Protein AF-A0A920TMP4-F1 (afdb_monomer_lite)

Radius of gyration: 26.08 Å; chains: 1; bounding box: 67×52×65 Å

Foldseek 3Di:
DDPDDPDPVVVVPDDDDDDDDWDKDKDKDKDWDCPDPFKIKIWMWMWMDRPVDIDIKIKIKMWGDPDPVDIDIDIDIDDDDDDDQDPAFDWDWDQPVVPRDTDTDGRDRPPVVVCVVVVVVVVVVVD

Secondary structure (DSSP, 8-state):
-------TTGGG------------EEEEEEEEEEEETTEEEEEEEEEEE-SS-EEEEEEEEEEEEEETTEEEEEEEE----PPP---SPEEEEEEETTTTEEEEEEE----HHHHHHHHHHHTTTT-

Structure (mmCIF, N/CA/C/O backbone):
data_AF-A0A920TMP4-F1
#
_entry.id   AF-A0A920TMP4-F1
#
loop_
_atom_site.group_PDB
_atom_site.id
_atom_site.type_symbol
_atom_site.label_atom_id
_atom_site.label_alt_id
_atom_site.label_comp_id
_atom_site.label_asym_id
_atom_site.label_entity_id
_atom_site.label_seq_id
_atom_site.pdbx_PDB_ins_code
_atom_site.Cartn_x
_atom_site.Cartn_y
_atom_site.Cartn_z
_atom_site.occupancy
_atom_site.B_iso_or_equiv
_atom_site.auth_seq_id
_atom_site.auth_comp_id
_atom_site.auth_asym_id
_atom_site.auth_atom_id
_atom_site.pdbx_PDB_model_num
ATOM 1 N N . MET A 1 1 ? 23.541 3.158 -38.449 1.00 36.66 1 MET A N 1
ATOM 2 C CA . MET A 1 1 ? 24.441 3.184 -37.280 1.00 36.66 1 MET A CA 1
ATOM 3 C C . MET A 1 1 ? 25.282 4.438 -37.436 1.00 36.66 1 MET A C 1
ATOM 5 O O . MET A 1 1 ? 26.377 4.347 -37.970 1.00 36.66 1 MET A O 1
ATOM 9 N N . ASP A 1 2 ? 24.725 5.601 -37.094 1.00 37.84 2 ASP A N 1
ATOM 10 C CA . ASP A 1 2 ? 25.476 6.860 -37.094 1.00 37.84 2 ASP A CA 1
ATOM 11 C C . ASP A 1 2 ? 25.884 7.160 -35.657 1.00 37.84 2 ASP A C 1
ATOM 13 O O . ASP A 1 2 ? 25.043 7.190 -34.758 1.00 37.84 2 ASP A O 1
ATOM 17 N N . GLY A 1 3 ? 27.195 7.282 -35.449 1.00 50.91 3 GLY A N 1
ATOM 18 C CA . GLY A 1 3 ? 27.792 7.642 -34.168 1.00 50.91 3 GLY A CA 1
ATOM 19 C C . GLY A 1 3 ? 27.494 9.092 -33.764 1.00 50.91 3 GLY A C 1
ATOM 20 O O . GLY A 1 3 ? 26.805 9.811 -34.493 1.00 50.91 3 GLY A O 1
ATOM 21 N N . PRO A 1 4 ? 28.013 9.534 -32.603 1.00 50.06 4 PRO A N 1
ATOM 22 C CA . PRO A 1 4 ? 27.744 10.857 -32.049 1.00 50.06 4 PRO A CA 1
ATOM 23 C C . PRO A 1 4 ? 28.011 11.949 -33.091 1.00 50.06 4 PRO A C 1
ATOM 25 O O . PRO A 1 4 ? 29.104 12.022 -33.654 1.00 50.06 4 PRO A O 1
ATOM 28 N N . GLN A 1 5 ? 27.010 12.787 -33.377 1.00 57.97 5 GLN A N 1
ATOM 29 C CA . GLN A 1 5 ? 27.184 13.929 -34.273 1.00 57.97 5 GLN A CA 1
ATOM 30 C C . GLN A 1 5 ? 28.284 14.837 -33.715 1.00 57.97 5 GLN A C 1
ATOM 32 O O . GLN A 1 5 ? 28.223 15.266 -32.563 1.00 57.97 5 GLN A O 1
ATOM 37 N N . ASN A 1 6 ? 29.283 15.123 -34.550 1.00 51.91 6 ASN A N 1
ATOM 38 C CA . ASN A 1 6 ? 30.454 15.928 -34.217 1.00 51.91 6 ASN A CA 1
ATOM 39 C C . ASN A 1 6 ? 30.043 17.411 -34.088 1.00 51.91 6 ASN A C 1
ATOM 41 O O . ASN A 1 6 ? 30.213 18.207 -35.009 1.00 51.91 6 ASN A O 1
ATOM 45 N N . SER A 1 7 ? 29.399 17.759 -32.972 1.00 57.31 7 SER A N 1
ATOM 46 C CA . SER A 1 7 ? 28.944 19.113 -32.657 1.00 57.31 7 SER A CA 1
ATOM 47 C C . SER A 1 7 ? 29.874 19.745 -31.620 1.00 57.31 7 SER A C 1
ATOM 49 O O . SER A 1 7 ? 30.141 19.121 -30.591 1.00 57.31 7 SER A O 1
ATOM 51 N N . PRO A 1 8 ? 30.310 21.006 -31.809 1.00 58.28 8 PRO A N 1
ATOM 52 C CA . PRO A 1 8 ? 31.115 21.725 -30.820 1.00 58.28 8 PRO A CA 1
ATOM 53 C C . PRO A 1 8 ? 30.364 21.961 -29.500 1.00 58.28 8 PRO A C 1
ATOM 55 O O . PRO A 1 8 ? 30.973 22.380 -28.525 1.00 58.28 8 PRO A O 1
ATOM 58 N N . PHE A 1 9 ? 29.058 21.672 -29.457 1.00 57.66 9 PHE A N 1
ATOM 59 C CA . PHE A 1 9 ? 28.206 21.740 -28.273 1.00 57.66 9 PHE A CA 1
ATOM 60 C C . PHE A 1 9 ? 27.815 20.362 -27.723 1.00 57.66 9 PHE A C 1
ATOM 62 O O . PHE A 1 9 ? 26.830 20.258 -26.998 1.00 57.66 9 PHE A O 1
ATOM 69 N N . VAL A 1 10 ? 28.560 19.296 -28.038 1.00 57.12 10 VAL A N 1
ATOM 70 C CA . VAL A 1 10 ? 28.302 17.950 -27.483 1.00 57.12 10 VAL A CA 1
ATOM 71 C C . VAL A 1 10 ? 28.269 17.947 -25.941 1.00 57.12 10 VAL A C 1
ATOM 73 O O . VAL A 1 10 ? 27.512 17.189 -25.344 1.00 57.12 10 VAL A O 1
ATOM 76 N N . PHE A 1 11 ? 28.983 18.887 -25.304 1.00 56.53 11 PHE A N 1
ATOM 77 C CA . PHE A 1 11 ? 28.987 19.118 -23.854 1.00 56.53 11 PHE A CA 1
ATOM 78 C C . PHE A 1 11 ? 27.683 19.710 -23.287 1.00 56.53 11 PHE A C 1
ATOM 80 O O . PHE A 1 11 ? 27.475 19.662 -22.077 1.00 56.53 11 PHE A O 1
ATOM 87 N N . LEU A 1 12 ? 26.805 20.285 -24.121 1.00 61.62 12 LEU A N 1
ATOM 88 C CA . LEU A 1 12 ? 25.519 20.840 -23.679 1.00 61.62 12 LEU A CA 1
ATOM 89 C C . LEU A 1 12 ? 24.454 19.760 -23.437 1.00 61.62 12 LEU A C 1
ATOM 91 O O . LEU A 1 12 ? 23.333 20.109 -23.082 1.00 61.62 12 LEU A O 1
ATOM 95 N N . GLY A 1 13 ? 24.787 18.475 -23.611 1.00 54.62 13 GLY A N 1
ATOM 96 C CA . GLY A 1 13 ? 23.837 17.378 -23.462 1.00 54.62 13 GLY A CA 1
ATOM 97 C C . GLY A 1 13 ? 22.715 17.513 -24.486 1.00 54.62 13 GLY A C 1
ATOM 98 O O . GLY A 1 13 ? 21.634 18.010 -24.182 1.00 54.62 13 GLY A O 1
ATOM 99 N N . VAL A 1 14 ? 22.966 17.096 -25.728 1.00 57.00 14 VAL A N 1
ATOM 100 C CA . VAL A 1 14 ? 21.898 17.040 -26.734 1.00 57.00 14 VAL A CA 1
ATOM 101 C C . VAL A 1 14 ? 20.772 16.142 -26.214 1.00 57.00 14 VAL A C 1
ATOM 103 O O . VAL A 1 14 ? 20.989 14.978 -25.876 1.00 57.00 14 VAL A O 1
ATOM 106 N N . SER A 1 15 ? 19.568 16.705 -26.089 1.00 54.09 15 SER A N 1
ATOM 107 C CA . SER A 1 15 ? 18.395 15.976 -25.615 1.00 54.09 15 SER A CA 1
ATOM 108 C C . SER A 1 15 ? 18.069 14.861 -26.605 1.00 54.09 15 SER A C 1
ATOM 110 O O . SER A 1 15 ? 17.627 15.136 -27.720 1.00 54.09 15 SER A O 1
ATOM 112 N N . GLN A 1 16 ? 18.295 13.607 -26.222 1.00 59.44 16 GLN A N 1
ATOM 113 C CA . GLN A 1 16 ? 17.815 12.471 -27.002 1.00 59.44 16 GLN A CA 1
ATOM 114 C C . GLN A 1 16 ? 16.319 12.298 -26.734 1.00 59.44 16 GLN A C 1
ATOM 116 O O . GLN A 1 16 ? 15.909 12.248 -25.571 1.00 59.44 16 GLN A O 1
ATOM 121 N N . GLU A 1 17 ? 15.503 12.221 -27.787 1.00 55.25 17 GLU A N 1
ATOM 122 C CA . GLU A 1 17 ? 14.079 11.919 -27.641 1.00 55.25 17 GLU A CA 1
ATOM 123 C C . GLU A 1 17 ? 13.931 10.534 -27.003 1.00 55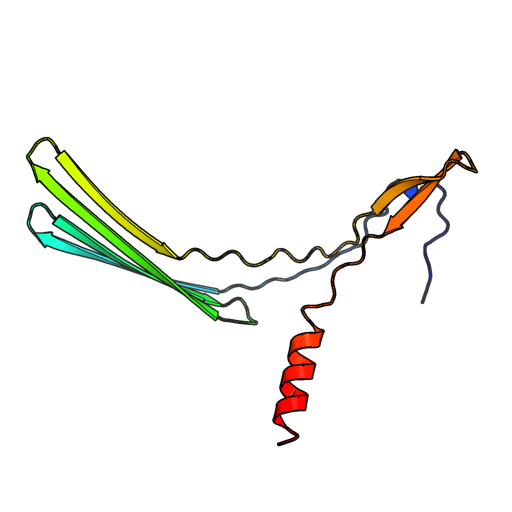.25 17 GLU A C 1
ATOM 125 O O . GLU A 1 17 ? 14.289 9.514 -27.588 1.00 55.25 17 GLU A O 1
ATOM 130 N N . SER A 1 18 ? 13.442 10.510 -25.766 1.00 54.12 18 SER A N 1
ATOM 131 C CA . SER A 1 18 ? 13.107 9.286 -25.052 1.00 54.12 18 SER A CA 1
ATOM 132 C C . SER A 1 18 ? 11.596 9.200 -24.916 1.00 54.12 18 SER A C 1
ATOM 134 O O . SER A 1 18 ? 10.959 10.125 -24.407 1.00 54.12 18 SER A O 1
ATOM 136 N N . TYR A 1 19 ? 11.034 8.077 -25.354 1.00 58.88 19 TYR A N 1
ATOM 137 C CA . TYR A 1 19 ? 9.618 7.775 -25.233 1.00 58.88 19 TYR A CA 1
ATOM 138 C C . TYR A 1 19 ? 9.435 6.531 -24.363 1.00 58.88 19 TYR A C 1
ATOM 140 O O . TYR A 1 19 ? 9.802 5.426 -24.762 1.00 58.88 19 TYR A O 1
ATOM 148 N N . ILE A 1 20 ? 8.860 6.716 -23.172 1.00 62.22 20 ILE A N 1
ATOM 149 C CA . ILE A 1 20 ? 8.350 5.627 -22.334 1.00 62.22 20 ILE A CA 1
ATOM 150 C C . ILE A 1 20 ? 6.846 5.799 -22.224 1.00 62.22 20 ILE A C 1
ATOM 152 O O . ILE A 1 20 ? 6.374 6.815 -21.714 1.00 62.22 20 ILE A O 1
ATOM 156 N N . GLU A 1 21 ? 6.100 4.781 -22.635 1.00 67.19 21 GLU A N 1
ATOM 157 C CA . GLU A 1 21 ? 4.688 4.662 -22.298 1.00 67.19 21 GLU A CA 1
ATOM 158 C C . GLU A 1 21 ? 4.530 3.598 -21.209 1.00 67.19 21 GLU A C 1
ATOM 160 O O . GLU A 1 21 ? 4.794 2.418 -21.436 1.00 67.19 21 GLU A O 1
ATOM 165 N N . THR A 1 22 ? 4.087 4.015 -20.022 1.00 67.38 22 THR A N 1
ATOM 166 C CA . THR A 1 22 ? 3.744 3.102 -18.925 1.00 67.38 22 THR A CA 1
ATOM 167 C C . THR A 1 22 ? 2.243 3.162 -18.689 1.00 67.38 22 THR A C 1
ATOM 169 O O . THR A 1 22 ? 1.704 4.213 -18.340 1.00 67.38 22 THR A O 1
ATOM 172 N N . ARG A 1 23 ? 1.560 2.027 -18.850 1.00 77.69 23 ARG A N 1
ATOM 173 C CA . ARG A 1 23 ? 0.123 1.887 -18.594 1.00 77.69 23 ARG A CA 1
ATOM 174 C C . ARG A 1 23 ? -0.088 1.074 -17.327 1.00 77.69 23 ARG A C 1
ATOM 176 O O . ARG A 1 23 ? 0.391 -0.048 -17.232 1.00 77.69 23 ARG A O 1
ATOM 183 N N . VAL A 1 24 ? -0.814 1.647 -16.372 1.00 81.56 24 VAL A N 1
ATOM 184 C CA . VAL A 1 24 ? -1.111 1.012 -15.084 1.00 81.56 24 VAL A CA 1
ATOM 185 C C . VAL A 1 24 ? -2.609 1.071 -14.855 1.00 81.56 24 VAL A C 1
ATOM 187 O O . VAL A 1 24 ? -3.207 2.140 -14.998 1.00 81.56 24 VAL A O 1
ATOM 190 N N . TRP A 1 25 ? -3.212 -0.055 -14.485 1.00 87.31 25 TRP A N 1
ATOM 191 C CA . TRP A 1 25 ? -4.585 -0.076 -13.995 1.00 87.31 25 TRP A CA 1
ATOM 192 C C . TRP A 1 25 ? -4.605 -0.408 -12.507 1.00 87.31 25 TRP A C 1
ATOM 194 O O . TRP A 1 25 ? -3.759 -1.138 -11.996 1.00 87.31 25 TRP A O 1
ATOM 204 N N . SER A 1 26 ? -5.566 0.172 -11.789 1.00 88.69 26 SER A N 1
ATOM 205 C CA . SER A 1 26 ? -5.742 -0.093 -10.366 1.00 88.69 26 SER A CA 1
ATOM 206 C C . SER A 1 26 ? -7.211 -0.221 -10.011 1.00 88.69 26 SER A C 1
ATOM 208 O O . SER A 1 26 ? -8.046 0.551 -10.480 1.00 88.69 26 SER A O 1
ATOM 210 N N . LEU A 1 27 ? -7.502 -1.182 -9.141 1.00 91.94 27 LEU A N 1
ATOM 211 C CA . LEU A 1 27 ? -8.793 -1.372 -8.505 1.00 91.94 27 LEU A CA 1
ATOM 212 C C . LEU A 1 27 ? -8.594 -1.389 -6.991 1.00 91.94 27 LEU A C 1
ATOM 214 O O . LEU A 1 27 ? -7.669 -2.023 -6.489 1.00 91.94 27 LEU A O 1
ATOM 218 N N . PHE A 1 28 ? -9.468 -0.721 -6.245 1.00 94.00 28 PHE A N 1
ATOM 219 C CA . PHE A 1 28 ? -9.416 -0.740 -4.787 1.00 94.00 28 PHE A CA 1
ATOM 220 C C . PHE A 1 28 ? -10.798 -0.952 -4.183 1.00 94.00 28 PHE A C 1
ATOM 222 O O . PHE A 1 28 ? -11.807 -0.509 -4.728 1.00 94.00 28 PHE A O 1
ATOM 229 N N . GLY A 1 29 ? -10.813 -1.619 -3.035 1.00 94.94 29 GLY A N 1
ATOM 230 C CA . GLY A 1 29 ? -11.981 -1.758 -2.180 1.00 94.94 29 GLY A CA 1
ATOM 231 C C . GLY A 1 29 ? -11.587 -1.483 -0.738 1.00 94.94 29 GLY A C 1
ATOM 232 O O . GLY A 1 29 ? -10.554 -1.965 -0.276 1.00 94.94 29 GLY A O 1
ATOM 233 N N . GLU A 1 30 ? -12.401 -0.702 -0.036 1.00 94.69 30 GLU A N 1
ATOM 234 C CA . GLU A 1 30 ? -12.238 -0.420 1.388 1.00 94.69 30 GLU A CA 1
ATOM 235 C C . GLU A 1 30 ? -13.597 -0.548 2.078 1.00 94.69 30 GLU A C 1
ATOM 237 O O . GLU A 1 30 ? -14.621 -0.122 1.545 1.00 94.69 30 GLU A O 1
ATOM 242 N N . ALA A 1 31 ? -13.600 -1.160 3.255 1.00 94.88 31 ALA A N 1
ATOM 243 C CA . ALA A 1 31 ? -14.764 -1.332 4.101 1.00 94.88 31 ALA A CA 1
ATOM 244 C C . ALA A 1 31 ? -14.423 -0.863 5.516 1.00 94.88 31 ALA A C 1
ATOM 246 O O . ALA A 1 31 ? -13.437 -1.302 6.111 1.00 94.88 31 ALA A O 1
ATOM 247 N N . ALA A 1 32 ? -15.255 0.025 6.055 1.00 94.19 32 ALA A N 1
ATOM 248 C CA . ALA A 1 32 ? -15.199 0.446 7.446 1.00 94.19 32 ALA A CA 1
ATOM 249 C C . ALA A 1 32 ? -16.313 -0.261 8.218 1.00 94.19 32 ALA A C 1
ATOM 251 O O . ALA A 1 32 ? -17.495 -0.096 7.921 1.00 94.19 32 ALA A O 1
ATOM 252 N N . LEU A 1 33 ? -15.917 -1.073 9.189 1.00 93.88 33 LEU A N 1
ATOM 253 C CA . LEU A 1 33 ? -16.792 -1.886 10.012 1.00 93.88 33 LEU A CA 1
ATOM 254 C C . LEU A 1 33 ? -16.759 -1.334 11.446 1.00 93.88 33 LEU A C 1
ATOM 256 O O . LEU A 1 33 ? -15.720 -1.429 12.111 1.00 93.88 33 LEU A O 1
ATOM 260 N N . PRO A 1 34 ? -17.864 -0.746 11.938 1.00 93.56 34 PRO A N 1
ATOM 261 C CA . PRO A 1 34 ? -17.995 -0.419 13.350 1.00 93.56 34 PRO A CA 1
ATOM 262 C C . PRO A 1 34 ? -18.202 -1.727 14.118 1.00 93.56 34 PRO A C 1
ATOM 264 O O . PRO A 1 34 ? -19.258 -2.349 14.030 1.00 93.56 34 PRO A O 1
ATOM 267 N N . ILE A 1 35 ? -17.164 -2.183 14.820 1.00 92.25 35 ILE A N 1
ATOM 268 C CA . ILE A 1 35 ? -17.215 -3.441 15.580 1.00 92.25 35 ILE A CA 1
ATOM 269 C C . ILE A 1 35 ? -17.908 -3.216 16.930 1.00 92.25 35 ILE A C 1
ATOM 271 O O . ILE A 1 35 ? -18.643 -4.084 17.395 1.00 92.25 35 ILE A O 1
ATOM 275 N N . SER A 1 36 ? -17.709 -2.030 17.514 1.00 90.88 36 SER A N 1
ATOM 276 C CA . SER A 1 36 ? -18.310 -1.574 18.773 1.00 90.88 36 SER A CA 1
ATOM 277 C C . SER A 1 36 ? -18.583 -0.066 18.708 1.00 90.88 36 SER A C 1
ATOM 279 O O . SER A 1 36 ? -18.075 0.615 17.818 1.00 90.88 36 SER A O 1
ATOM 281 N N . GLU A 1 37 ? -19.310 0.488 19.684 1.00 89.69 37 GLU A N 1
ATOM 282 C CA . GLU A 1 37 ? -19.595 1.939 19.772 1.00 89.69 37 GLU A CA 1
ATOM 283 C C . GLU A 1 37 ? -18.332 2.815 19.838 1.00 89.69 37 GLU A C 1
ATOM 285 O O . GLU A 1 37 ? -18.343 3.979 19.455 1.00 89.69 37 GLU A O 1
ATOM 290 N N . ASN A 1 38 ? -17.231 2.230 20.294 1.00 92.06 38 ASN A N 1
ATOM 291 C CA . ASN A 1 38 ? -15.945 2.863 20.554 1.00 92.06 38 ASN A CA 1
ATOM 292 C C . ASN A 1 38 ? -14.801 2.225 19.753 1.00 92.06 38 ASN A C 1
ATOM 294 O O . ASN A 1 38 ? -13.636 2.492 20.030 1.00 92.06 38 ASN A O 1
ATOM 298 N N . THR A 1 39 ? -15.084 1.338 18.790 1.00 92.12 39 THR A N 1
ATOM 299 C CA . THR A 1 39 ? -14.046 0.706 17.961 1.00 92.12 39 THR A CA 1
ATOM 300 C C . THR A 1 39 ? -14.493 0.545 16.519 1.00 92.12 39 THR A C 1
ATOM 302 O O . THR A 1 39 ? -15.483 -0.124 16.222 1.00 92.12 39 THR A O 1
ATOM 305 N N . THR A 1 40 ? -13.698 1.101 15.609 1.00 94.88 40 THR A N 1
ATOM 306 C CA . THR A 1 40 ? -13.879 0.963 14.164 1.00 94.88 40 THR A CA 1
ATOM 307 C C . THR A 1 40 ? -12.675 0.265 13.556 1.00 94.88 40 THR A C 1
ATOM 309 O O . THR A 1 40 ? -11.526 0.643 13.792 1.00 94.88 40 THR A O 1
ATOM 312 N N . VAL A 1 41 ? -12.951 -0.746 12.740 1.00 95.38 41 VAL A N 1
ATOM 313 C CA . VAL A 1 41 ? -11.946 -1.452 11.953 1.00 95.38 41 VAL A CA 1
ATOM 314 C C . VAL A 1 41 ? -12.171 -1.125 10.489 1.00 95.38 41 VAL A C 1
ATOM 316 O O . VAL A 1 41 ? -13.274 -1.243 9.968 1.00 95.38 41 VAL A O 1
ATOM 319 N N . THR A 1 42 ? -11.113 -0.731 9.806 1.00 95.75 42 THR A N 1
ATOM 320 C CA . THR A 1 42 ? -11.104 -0.456 8.379 1.00 95.75 42 THR A CA 1
ATOM 321 C C . THR A 1 42 ? -10.207 -1.472 7.699 1.00 95.75 42 THR A C 1
ATOM 323 O O . THR A 1 42 ? -9.019 -1.567 8.003 1.00 95.75 42 THR A O 1
ATOM 326 N N . VAL A 1 43 ? -10.773 -2.229 6.770 1.00 94.62 43 VAL A N 1
ATOM 327 C CA . VAL A 1 43 ? -10.043 -3.186 5.938 1.00 94.62 43 VAL A CA 1
ATOM 328 C C . VAL A 1 43 ? -10.119 -2.738 4.495 1.00 94.62 43 VAL A C 1
ATOM 330 O O . VAL A 1 43 ? -11.157 -2.274 4.031 1.00 94.62 43 VAL A O 1
ATOM 333 N N . GLY A 1 44 ? -9.026 -2.873 3.767 1.00 94.31 44 GLY A N 1
ATOM 334 C CA . GLY A 1 44 ? -8.987 -2.542 2.359 1.00 94.31 44 GLY A CA 1
ATOM 335 C C . GLY A 1 44 ? -7.940 -3.347 1.621 1.00 94.31 44 GLY A C 1
ATOM 336 O O . GLY A 1 44 ? -6.978 -3.850 2.199 1.00 94.31 44 GLY A O 1
ATOM 337 N N . ALA A 1 45 ? -8.137 -3.465 0.320 1.00 94.12 45 ALA A N 1
ATOM 338 C CA . ALA A 1 45 ? -7.156 -4.028 -0.582 1.00 94.12 45 ALA A CA 1
ATOM 339 C C . ALA A 1 45 ? -7.132 -3.197 -1.859 1.00 94.12 45 ALA A C 1
ATOM 341 O O . ALA A 1 45 ? -8.174 -2.787 -2.377 1.00 94.12 45 ALA A O 1
ATOM 342 N N . ARG A 1 46 ? -5.929 -2.950 -2.369 1.00 92.56 46 ARG A N 1
ATOM 343 C CA . ARG A 1 46 ? -5.718 -2.329 -3.673 1.00 92.56 46 ARG A CA 1
ATOM 344 C C . ARG A 1 46 ? -4.970 -3.300 -4.566 1.00 92.56 46 ARG A C 1
ATOM 346 O O . ARG A 1 46 ? -3.863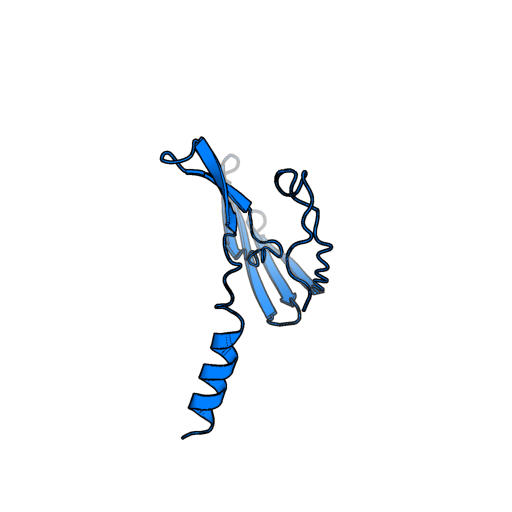 -3.703 -4.231 1.00 92.56 46 ARG A O 1
ATOM 353 N N . HIS A 1 47 ? -5.566 -3.643 -5.694 1.00 90.31 47 HIS A N 1
ATOM 354 C CA . HIS A 1 47 ? -4.915 -4.374 -6.762 1.00 90.31 47 HIS A CA 1
ATOM 355 C C . HIS A 1 47 ? -4.403 -3.380 -7.805 1.00 90.31 47 HIS A C 1
ATOM 357 O O . HIS A 1 47 ? -5.114 -2.454 -8.202 1.00 90.31 47 HIS A O 1
ATOM 363 N N . GLU A 1 48 ? -3.155 -3.539 -8.209 1.00 87.38 48 GLU A N 1
ATOM 364 C CA . GLU A 1 48 ? -2.502 -2.737 -9.237 1.00 87.38 48 GLU A CA 1
ATOM 365 C C . GLU A 1 48 ? -1.823 -3.673 -10.218 1.00 87.38 48 GLU A C 1
ATOM 367 O O . GLU A 1 48 ? -1.117 -4.593 -9.815 1.00 87.38 48 GLU A O 1
ATOM 372 N N . ASP A 1 49 ? -2.014 -3.408 -11.498 1.00 86.19 49 ASP A N 1
ATOM 373 C CA . ASP A 1 49 ? -1.393 -4.154 -12.579 1.00 86.19 49 ASP A CA 1
ATOM 374 C C . ASP A 1 49 ? -0.665 -3.160 -13.475 1.00 86.19 49 ASP A C 1
ATOM 376 O O . ASP A 1 49 ? -1.220 -2.165 -13.962 1.00 86.19 49 ASP A O 1
ATOM 380 N N . TYR A 1 50 ? 0.622 -3.434 -13.629 1.00 78.94 50 TYR A N 1
ATOM 381 C CA . TYR A 1 50 ? 1.581 -2.607 -14.340 1.00 78.94 50 TYR A CA 1
ATOM 382 C C . TYR A 1 50 ? 1.832 -3.115 -15.769 1.00 78.94 50 TYR A C 1
ATOM 384 O O . TYR A 1 50 ? 2.837 -2.770 -16.388 1.00 78.94 50 TYR A O 1
ATOM 392 N N . GLY A 1 51 ? 0.960 -3.984 -16.283 1.00 75.25 51 GLY A N 1
ATOM 393 C CA . GLY A 1 51 ? 1.049 -4.651 -17.579 1.00 75.25 51 GLY A CA 1
ATOM 394 C C . GLY A 1 51 ? 1.992 -5.858 -17.591 1.00 75.25 51 GLY A C 1
ATOM 395 O O . GLY A 1 51 ? 1.710 -6.842 -18.269 1.00 75.25 51 GLY A O 1
ATOM 396 N N . LEU A 1 52 ? 3.110 -5.797 -16.856 1.00 69.75 52 LEU A N 1
ATOM 397 C CA . LEU A 1 52 ? 4.111 -6.875 -16.781 1.00 69.75 52 LEU A CA 1
ATOM 398 C C . LEU A 1 52 ? 3.949 -7.789 -15.561 1.00 69.75 52 LEU A C 1
ATOM 400 O O . LEU A 1 52 ? 4.361 -8.947 -15.622 1.00 69.75 52 LEU A O 1
ATOM 404 N N . ASP A 1 53 ? 3.407 -7.254 -14.470 1.00 74.06 53 ASP A N 1
ATOM 405 C CA . ASP A 1 53 ? 3.162 -7.959 -13.215 1.00 74.06 53 ASP A CA 1
ATOM 406 C C . ASP A 1 53 ? 2.057 -7.241 -12.427 1.00 74.06 53 ASP A C 1
ATOM 408 O O . ASP A 1 53 ? 1.826 -6.036 -12.608 1.00 74.06 53 ASP A O 1
ATOM 412 N N . ALA A 1 54 ? 1.390 -7.983 -11.548 1.00 82.88 54 ALA A N 1
ATOM 413 C CA . ALA A 1 54 ? 0.272 -7.500 -10.756 1.00 82.88 54 ALA A CA 1
ATOM 414 C C . ALA A 1 54 ? 0.527 -7.699 -9.260 1.00 82.88 54 ALA A C 1
ATOM 416 O O . ALA A 1 54 ? 0.945 -8.763 -8.807 1.00 82.88 54 ALA A O 1
ATOM 417 N N . ILE A 1 55 ? 0.233 -6.670 -8.468 1.00 87.44 55 ILE A N 1
ATOM 418 C CA . ILE A 1 55 ? 0.450 -6.662 -7.024 1.00 87.44 55 ILE A CA 1
ATOM 419 C C . ILE A 1 55 ? -0.834 -6.311 -6.282 1.00 87.44 55 ILE A C 1
ATOM 421 O O . ILE A 1 55 ? -1.565 -5.387 -6.636 1.00 87.44 55 ILE A O 1
ATOM 425 N N . THR A 1 56 ? -1.096 -7.041 -5.198 1.00 90.56 56 THR A N 1
ATOM 426 C CA . THR A 1 56 ? -2.198 -6.738 -4.281 1.00 90.56 56 THR A CA 1
ATOM 427 C C . THR A 1 56 ? -1.642 -6.211 -2.969 1.00 90.56 56 THR A C 1
ATOM 429 O O . THR A 1 56 ? -0.833 -6.863 -2.315 1.00 90.56 56 THR A O 1
ATOM 432 N N . LYS A 1 57 ? -2.092 -5.021 -2.582 1.00 91.25 57 LYS A N 1
ATOM 433 C CA . LYS A 1 57 ? -1.658 -4.292 -1.395 1.00 91.25 57 LYS A CA 1
ATOM 434 C C . LYS A 1 57 ? -2.764 -4.308 -0.343 1.00 91.25 57 LYS A C 1
ATOM 436 O O . LYS A 1 57 ? -3.788 -3.647 -0.550 1.00 91.25 57 LYS A O 1
ATOM 441 N N . PRO A 1 58 ? -2.598 -5.055 0.759 1.00 93.12 58 PRO A N 1
ATOM 442 C CA . PRO A 1 58 ? -3.546 -5.027 1.860 1.00 93.12 58 PRO A CA 1
ATOM 443 C C . PRO A 1 58 ? -3.373 -3.770 2.720 1.00 93.12 58 PRO A C 1
ATOM 445 O O . PRO A 1 58 ? -2.271 -3.240 2.887 1.00 93.12 58 PRO A O 1
ATOM 448 N N . LYS A 1 59 ? -4.486 -3.337 3.307 1.00 94.38 59 LYS A N 1
ATOM 449 C CA . LYS A 1 59 ? -4.585 -2.261 4.287 1.00 94.38 59 LYS A CA 1
ATOM 450 C C . LYS A 1 59 ? -5.507 -2.707 5.417 1.00 94.38 59 LYS A C 1
ATOM 452 O O . LYS A 1 59 ? -6.633 -3.140 5.188 1.00 94.38 59 LYS A O 1
ATOM 457 N N . LEU A 1 60 ? -5.034 -2.569 6.642 1.00 94.31 60 LEU A N 1
ATOM 458 C CA . LEU A 1 60 ? -5.785 -2.824 7.860 1.00 94.31 60 LEU A CA 1
ATOM 459 C C . LEU A 1 60 ? -5.554 -1.653 8.806 1.00 94.31 60 LEU A C 1
ATOM 461 O O . LEU A 1 60 ? -4.419 -1.276 9.077 1.00 94.31 60 LEU A O 1
ATOM 465 N N . SER A 1 61 ? -6.623 -1.073 9.322 1.00 94.88 61 SER A N 1
ATOM 466 C CA . SER A 1 61 ? -6.567 0.010 10.292 1.00 94.88 61 SER A CA 1
ATOM 467 C C . SER A 1 61 ? -7.599 -0.231 11.375 1.00 94.88 61 SER A C 1
ATOM 469 O O . SER A 1 61 ? -8.706 -0.677 11.106 1.00 94.88 61 SER A O 1
ATOM 471 N N . ILE A 1 62 ? -7.237 0.071 12.609 1.00 95.25 62 ILE A N 1
ATOM 472 C CA . ILE A 1 62 ? -8.083 -0.065 13.784 1.00 95.25 62 ILE A CA 1
ATOM 473 C C . ILE A 1 62 ? -7.972 1.235 14.558 1.00 95.25 62 ILE A C 1
ATOM 475 O O . ILE A 1 62 ? -6.872 1.741 14.792 1.00 95.25 62 ILE A O 1
ATOM 479 N N . ILE A 1 63 ? -9.115 1.778 14.945 1.00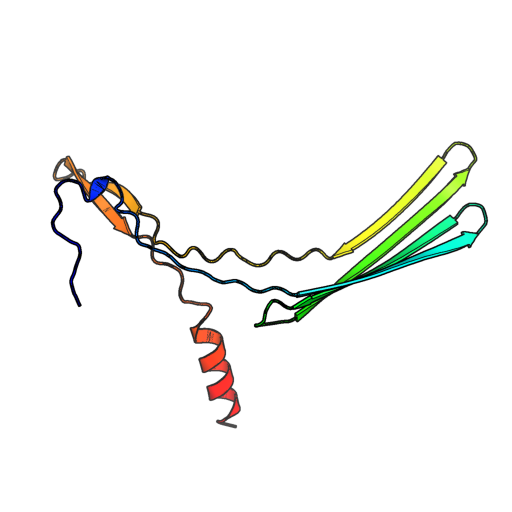 95.38 63 ILE A N 1
ATOM 480 C CA . ILE A 1 63 ? -9.205 2.905 15.859 1.00 95.38 63 ILE A CA 1
ATOM 481 C C . ILE A 1 63 ? -10.143 2.527 16.997 1.00 95.38 63 ILE A C 1
ATOM 483 O O . ILE A 1 63 ? -11.256 2.063 16.752 1.00 95.38 63 ILE A O 1
ATOM 487 N N . SER A 1 64 ? -9.671 2.706 18.226 1.00 94.19 64 SER A N 1
ATOM 488 C CA . SER A 1 64 ? -10.399 2.354 19.438 1.00 94.19 64 SER A CA 1
ATOM 489 C C . SER A 1 64 ? -10.245 3.439 20.490 1.00 94.19 64 SER A C 1
ATOM 491 O O . SER A 1 64 ? -9.126 3.818 20.840 1.00 94.19 64 SER A O 1
ATOM 493 N N . ASP A 1 65 ? -11.361 3.892 21.042 1.00 94.31 65 ASP A N 1
ATOM 494 C CA . ASP A 1 65 ? -11.386 4.768 22.206 1.00 94.31 65 ASP A CA 1
ATOM 495 C C . ASP A 1 65 ? -11.306 3.904 23.467 1.00 94.31 65 ASP A C 1
ATOM 497 O O . ASP A 1 65 ? -12.241 3.185 23.819 1.00 94.31 65 ASP A O 1
ATOM 501 N N . VAL A 1 66 ? -10.147 3.927 24.130 1.00 88.94 66 VAL A N 1
ATOM 502 C CA . VAL A 1 66 ? -9.887 3.130 25.343 1.00 88.94 66 VAL A CA 1
ATOM 503 C C . VAL A 1 66 ? -10.474 3.822 26.581 1.00 88.94 66 VAL A C 1
ATOM 505 O O . VAL A 1 66 ? -10.812 3.179 27.572 1.00 88.94 66 VAL A O 1
ATOM 508 N N . SER A 1 67 ? -10.598 5.148 26.547 1.00 90.56 67 SER A N 1
ATOM 509 C CA . SER A 1 67 ? -11.275 5.973 27.555 1.00 90.56 67 SER A CA 1
ATOM 510 C C . SER A 1 67 ? -11.680 7.307 26.934 1.00 90.56 67 SER A C 1
ATOM 512 O O . SER A 1 67 ? -11.141 7.682 25.898 1.00 90.56 67 SER A O 1
ATOM 514 N N . ASP A 1 68 ? -12.507 8.091 27.628 1.00 86.50 68 ASP A N 1
ATOM 515 C CA . ASP A 1 68 ? -13.014 9.408 27.186 1.00 86.50 68 ASP A CA 1
ATOM 516 C C . ASP A 1 68 ? -11.930 10.450 26.838 1.00 86.50 68 ASP A C 1
ATOM 518 O O . ASP A 1 68 ? -12.225 11.545 26.361 1.00 86.50 68 ASP A O 1
ATOM 522 N N . LYS A 1 69 ? -10.662 10.145 27.125 1.00 93.00 69 LYS A N 1
ATOM 523 C CA . LYS A 1 69 ? -9.508 11.021 26.890 1.00 93.00 69 LYS A CA 1
ATOM 524 C C . LYS A 1 69 ? -8.414 10.377 26.042 1.00 93.00 69 LYS A C 1
ATOM 526 O O . LYS A 1 69 ? -7.425 11.042 25.747 1.00 93.00 69 LYS A O 1
ATOM 531 N N . VAL A 1 70 ? -8.536 9.088 25.718 1.00 94.19 70 VAL A N 1
ATOM 532 C CA . VAL A 1 70 ? -7.460 8.314 25.091 1.00 94.19 70 VAL A CA 1
ATOM 533 C C . VAL A 1 70 ? -8.016 7.471 23.955 1.00 94.19 70 VAL A C 1
ATOM 535 O O . VAL A 1 70 ? -8.732 6.494 24.175 1.00 94.19 70 VAL A O 1
ATOM 538 N N . THR A 1 71 ? -7.578 7.810 22.749 1.00 94.88 71 THR A N 1
ATOM 539 C CA . THR A 1 71 ? -7.832 7.049 21.528 1.00 94.88 71 THR A CA 1
ATOM 540 C C . THR A 1 71 ? -6.546 6.369 21.086 1.00 94.88 71 THR A C 1
ATOM 542 O O . THR A 1 71 ? -5.491 6.999 20.997 1.00 94.88 71 THR A O 1
ATOM 545 N N . VAL A 1 72 ? -6.635 5.082 20.771 1.00 95.31 72 VAL A N 1
ATOM 546 C CA . VAL A 1 72 ? -5.543 4.293 20.207 1.00 95.31 72 VAL A CA 1
ATOM 547 C C . VAL A 1 72 ? -5.849 4.014 18.744 1.00 95.31 72 VAL A C 1
ATOM 549 O O . VAL A 1 72 ? -6.960 3.630 18.384 1.00 95.31 72 VAL A O 1
ATOM 552 N N . ARG A 1 73 ? -4.844 4.197 17.887 1.00 94.81 73 ARG A N 1
ATOM 553 C CA . ARG A 1 73 ? -4.923 3.852 16.470 1.00 94.81 73 ARG A CA 1
ATOM 554 C C . ARG A 1 73 ? -3.753 2.962 16.091 1.00 94.81 73 ARG A C 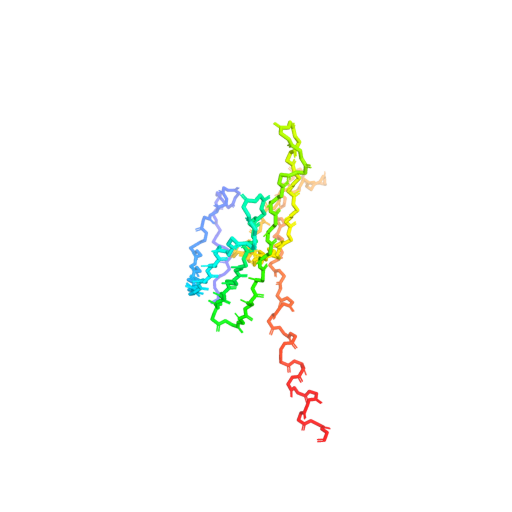1
ATOM 556 O O . ARG A 1 73 ? -2.605 3.303 16.363 1.00 94.81 73 ARG A O 1
ATOM 563 N N . ALA A 1 74 ? -4.056 1.861 15.421 1.00 94.44 74 ALA A N 1
ATOM 564 C CA . ALA A 1 74 ? -3.077 0.965 14.830 1.00 94.44 74 ALA A CA 1
ATOM 565 C C . ALA A 1 74 ? -3.393 0.795 13.345 1.00 94.44 74 ALA A C 1
ATOM 567 O O . ALA A 1 74 ? -4.545 0.591 12.976 1.00 94.44 74 ALA A O 1
ATOM 568 N N . SER A 1 75 ? -2.383 0.874 12.487 1.00 93.62 75 SER A N 1
ATOM 569 C CA . SER A 1 75 ? -2.554 0.686 11.047 1.00 93.62 75 SER A CA 1
ATOM 570 C C . SER A 1 75 ? -1.390 -0.094 10.463 1.00 93.62 75 SER A C 1
ATOM 572 O O . SER A 1 75 ? -0.235 0.178 10.783 1.00 93.62 75 SER A O 1
ATOM 574 N N . TYR A 1 76 ? -1.712 -1.028 9.581 1.00 93.88 76 TYR A N 1
ATOM 575 C CA . TYR A 1 76 ? -0.787 -1.824 8.802 1.00 93.88 76 TYR A CA 1
ATOM 576 C C . TYR A 1 76 ? -1.176 -1.712 7.328 1.00 93.88 76 TYR A C 1
ATOM 578 O O . TYR A 1 76 ? -2.288 -2.065 6.939 1.00 93.88 76 TYR A O 1
ATOM 586 N N . GLU A 1 77 ? -0.270 -1.199 6.507 1.00 91.38 77 GLU A N 1
ATOM 587 C CA . GLU A 1 77 ? -0.473 -1.054 5.068 1.00 91.38 77 GLU A CA 1
ATOM 588 C C . GLU A 1 77 ? 0.811 -1.432 4.341 1.00 91.38 77 GLU A C 1
ATOM 590 O O . GLU A 1 77 ? 1.910 -1.062 4.762 1.00 91.38 77 GLU A O 1
ATOM 595 N N . GLN A 1 78 ? 0.667 -2.158 3.236 1.00 89.12 78 GLN A N 1
ATOM 596 C CA . GLN A 1 78 ? 1.782 -2.456 2.352 1.00 89.12 78 GLN A CA 1
ATOM 597 C C . GLN A 1 78 ? 1.806 -1.462 1.195 1.00 89.12 78 GLN A C 1
ATOM 599 O O . GLN A 1 78 ? 0.838 -1.323 0.448 1.00 89.12 78 GLN A O 1
ATOM 604 N N . VAL A 1 79 ? 2.946 -0.800 1.012 1.00 84.19 79 VAL A N 1
ATOM 605 C CA . VAL A 1 79 ? 3.176 0.118 -0.105 1.00 84.19 79 VAL A CA 1
ATOM 606 C C . VAL A 1 79 ? 4.238 -0.449 -1.033 1.00 84.19 79 VAL A C 1
ATOM 608 O O . VAL A 1 79 ? 5.241 -1.002 -0.590 1.00 84.19 79 VAL A O 1
ATOM 611 N N . PHE A 1 80 ? 4.015 -0.296 -2.334 1.00 79.50 80 PHE A N 1
ATOM 612 C CA . PHE A 1 80 ? 4.966 -0.688 -3.364 1.00 79.50 80 PHE A CA 1
ATOM 613 C C . PHE A 1 80 ? 5.222 0.492 -4.291 1.00 79.50 80 PHE A C 1
ATOM 615 O O . PHE A 1 80 ? 4.299 1.238 -4.629 1.00 79.50 80 PHE A O 1
ATOM 622 N N . ARG A 1 81 ? 6.487 0.671 -4.669 1.00 78.81 81 ARG A N 1
ATOM 623 C CA . ARG A 1 81 ? 6.920 1.660 -5.652 1.00 78.81 81 ARG A CA 1
ATOM 624 C C . ARG A 1 81 ? 7.696 0.930 -6.732 1.00 78.81 81 ARG A C 1
ATOM 626 O O . ARG A 1 81 ? 8.705 0.295 -6.437 1.00 78.81 81 ARG A O 1
ATOM 633 N N . VAL A 1 82 ? 7.218 1.042 -7.966 1.00 70.50 82 VAL A N 1
ATOM 634 C CA . VAL A 1 82 ? 7.925 0.505 -9.128 1.00 70.50 82 VAL A CA 1
ATOM 635 C C . VAL A 1 82 ? 9.213 1.309 -9.335 1.00 70.50 82 VAL A C 1
ATOM 637 O O . VAL A 1 82 ? 9.170 2.541 -9.234 1.00 70.50 82 VAL A O 1
ATOM 640 N N . PRO A 1 83 ? 10.351 0.654 -9.621 1.00 70.31 83 PRO A N 1
ATOM 641 C CA . PRO A 1 83 ? 11.574 1.346 -10.001 1.00 70.31 83 PRO A CA 1
ATOM 642 C C . PRO A 1 83 ? 11.349 2.238 -11.227 1.00 70.31 83 PRO A C 1
ATOM 644 O O . PRO A 1 83 ? 10.806 1.795 -12.238 1.00 70.31 83 PRO A O 1
ATOM 647 N N . SER A 1 84 ? 11.797 3.491 -11.162 1.00 63.91 84 SER A N 1
ATOM 648 C CA . SER A 1 84 ? 11.883 4.337 -12.352 1.00 63.91 84 SER A CA 1
ATOM 649 C C . SER A 1 84 ? 13.050 3.853 -13.209 1.00 63.91 84 SER A C 1
ATOM 651 O O . SER A 1 84 ? 14.193 3.892 -12.749 1.00 63.91 84 SER A O 1
ATOM 653 N N . ILE A 1 85 ? 12.783 3.402 -14.434 1.00 64.88 85 ILE A N 1
ATOM 654 C CA . ILE A 1 85 ? 13.846 3.040 -15.375 1.00 64.88 85 ILE A CA 1
ATOM 655 C C . ILE A 1 85 ? 14.387 4.339 -15.988 1.00 64.88 85 ILE A C 1
ATOM 657 O O . ILE A 1 85 ? 13.631 5.030 -16.676 1.00 64.88 85 ILE A O 1
ATOM 661 N N . PRO A 1 86 ? 15.660 4.706 -15.748 1.00 58.06 86 PRO A N 1
ATOM 662 C CA . PRO A 1 86 ? 16.261 5.829 -16.446 1.00 58.06 86 PRO A CA 1
ATOM 663 C C . PRO A 1 86 ? 16.388 5.463 -17.926 1.00 58.06 86 PRO A C 1
ATOM 665 O O . PRO A 1 86 ? 17.013 4.467 -18.279 1.00 58.06 86 PRO A O 1
ATOM 668 N N . THR A 1 87 ? 15.794 6.262 -18.805 1.00 54.41 87 THR A N 1
ATOM 669 C CA . THR A 1 87 ? 15.896 6.052 -20.261 1.00 54.41 87 THR A CA 1
ATOM 670 C C . THR A 1 87 ? 17.030 6.781 -20.936 1.00 54.41 87 THR A C 1
ATOM 672 O O . THR A 1 87 ? 17.216 6.656 -22.141 1.00 54.41 87 THR A O 1
ATOM 675 N N . GLN A 1 88 ? 17.759 7.588 -20.183 1.00 54.28 88 GLN A N 1
ATOM 676 C CA . GLN A 1 88 ? 18.894 8.323 -20.698 1.00 54.28 88 GLN A CA 1
ATOM 677 C C . GLN A 1 88 ? 20.109 7.938 -19.869 1.00 54.28 88 GLN A C 1
ATOM 679 O O . GLN A 1 88 ? 20.048 7.903 -18.636 1.00 54.28 88 GLN A O 1
ATOM 684 N N . ALA A 1 89 ? 21.206 7.639 -20.563 1.00 55.47 89 ALA A N 1
ATOM 685 C CA . ALA A 1 89 ? 22.509 7.579 -19.932 1.00 55.47 89 ALA A CA 1
ATOM 686 C C . ALA A 1 89 ? 22.770 8.938 -19.276 1.00 55.47 89 ALA A C 1
ATOM 688 O O . ALA A 1 89 ? 22.619 9.986 -19.903 1.00 55.47 89 ALA A O 1
ATOM 689 N N . SER A 1 90 ? 23.110 8.922 -17.991 1.00 53.91 90 SER A N 1
ATOM 690 C CA . SER A 1 90 ? 23.562 10.136 -17.321 1.00 53.91 90 SER A CA 1
ATOM 691 C C . SER A 1 90 ? 25.001 10.396 -17.743 1.00 53.91 90 SER A C 1
ATOM 693 O O . SER A 1 90 ? 25.851 9.508 -17.644 1.00 53.91 90 SER A O 1
ATOM 695 N N . TYR A 1 91 ? 25.256 11.601 -18.235 1.00 55.00 91 TYR A N 1
ATOM 696 C CA . TYR A 1 91 ? 26.577 12.038 -18.658 1.00 55.00 91 TYR A CA 1
ATOM 697 C C . TYR A 1 91 ? 27.253 12.762 -17.499 1.00 55.00 91 TYR A C 1
ATOM 699 O O . TYR A 1 91 ? 26.739 13.767 -17.012 1.00 55.00 91 TYR A O 1
ATOM 707 N N . SER A 1 92 ? 28.387 12.234 -17.042 1.00 54.59 92 SER A N 1
ATOM 708 C CA . SER A 1 92 ? 29.246 12.905 -16.064 1.00 54.59 92 SER A CA 1
ATOM 709 C C . SER A 1 92 ? 30.492 13.442 -16.761 1.00 54.59 92 SER A C 1
ATOM 711 O O . SER A 1 92 ? 31.024 12.793 -17.664 1.00 54.59 92 SER A O 1
ATOM 713 N N . LEU A 1 93 ? 30.948 14.626 -16.348 1.00 54.91 93 LEU A N 1
ATOM 714 C CA . LEU A 1 93 ? 32.188 15.230 -16.829 1.00 54.91 93 LEU A CA 1
ATOM 715 C C . LEU A 1 93 ? 33.290 14.959 -15.810 1.00 54.91 93 LEU A C 1
ATOM 717 O O . LEU A 1 93 ? 33.222 15.441 -14.679 1.00 54.91 93 LEU A O 1
ATOM 721 N N . GLU A 1 94 ? 34.322 14.231 -16.220 1.00 58.22 94 GLU A N 1
ATOM 722 C CA . GLU A 1 94 ? 35.535 14.069 -15.421 1.00 58.22 94 GLU A CA 1
ATOM 723 C C . GLU A 1 94 ? 36.690 14.835 -16.068 1.00 58.22 94 GLU A C 1
ATOM 725 O O . GLU A 1 94 ? 36.906 14.782 -17.281 1.00 58.22 94 GLU A O 1
ATOM 730 N N . LEU A 1 95 ? 37.426 15.590 -15.247 1.00 51.62 95 LEU A N 1
ATOM 731 C CA . LEU A 1 95 ? 38.598 16.337 -15.689 1.00 51.62 95 LEU A CA 1
ATOM 732 C C . LEU A 1 95 ? 39.768 15.367 -15.882 1.00 51.62 95 LEU A C 1
ATOM 734 O O . LEU A 1 95 ? 40.341 14.873 -14.907 1.00 51.62 95 LEU A O 1
ATOM 738 N N . TYR A 1 96 ? 40.168 15.135 -17.131 1.00 53.25 96 TYR A N 1
ATOM 739 C CA . TYR A 1 96 ? 41.345 14.334 -17.440 1.00 53.25 96 TYR A CA 1
ATOM 740 C C . TYR A 1 96 ? 42.612 15.183 -17.246 1.00 53.25 96 TYR A C 1
ATOM 742 O O . TYR A 1 96 ? 43.036 15.959 -18.107 1.00 53.25 96 TYR A O 1
ATOM 750 N N . GLN A 1 97 ? 43.216 15.049 -16.062 1.00 53.41 97 GLN A N 1
ATOM 751 C CA . GLN A 1 97 ? 44.344 15.868 -15.593 1.00 53.41 97 GLN A CA 1
ATOM 752 C C . GLN A 1 97 ? 45.618 15.881 -16.474 1.00 53.41 97 GLN A C 1
ATOM 754 O O . GLN A 1 97 ? 46.358 16.857 -16.377 1.00 53.41 97 GLN A O 1
ATOM 759 N N . PRO A 1 98 ? 45.901 14.898 -17.354 1.00 60.41 98 PRO A N 1
ATOM 760 C CA . PRO A 1 98 ? 47.055 14.981 -18.256 1.00 60.41 98 PRO A CA 1
ATOM 761 C C . PRO A 1 98 ? 46.899 15.959 -19.433 1.00 60.41 98 PRO A C 1
ATOM 763 O O . PRO A 1 98 ? 47.909 16.429 -19.950 1.00 60.41 98 PRO A O 1
ATOM 766 N N . ALA A 1 99 ? 45.668 16.265 -19.862 1.00 60.09 99 ALA A N 1
ATOM 767 C CA . ALA A 1 99 ? 45.393 17.109 -21.036 1.00 60.09 99 ALA A CA 1
ATOM 768 C C . ALA A 1 99 ? 44.567 18.372 -20.718 1.00 60.09 99 ALA A C 1
ATOM 770 O O . ALA A 1 99 ? 44.397 19.225 -21.584 1.00 60.09 99 ALA A O 1
ATOM 771 N N . GLY A 1 100 ? 44.058 18.509 -19.485 1.00 58.00 100 GLY A N 1
ATOM 772 C CA . GLY A 1 100 ? 43.182 19.623 -19.096 1.00 58.00 100 GLY A CA 1
ATOM 773 C C . GLY A 1 100 ? 41.810 19.592 -19.781 1.00 58.00 100 GLY A C 1
ATOM 774 O O . GLY A 1 100 ? 41.100 20.595 -19.774 1.00 58.00 100 GLY A O 1
ATOM 775 N N . GLU A 1 101 ? 41.451 18.454 -20.377 1.00 59.78 101 GLU A N 1
ATOM 776 C CA . GLU A 1 101 ? 40.246 18.249 -21.177 1.00 59.78 101 GLU A CA 1
ATOM 777 C C . GLU A 1 101 ? 39.191 17.488 -20.363 1.00 59.78 101 GLU A C 1
ATOM 779 O O . GLU A 1 101 ? 39.515 16.608 -19.558 1.00 59.78 101 GLU A O 1
ATOM 784 N N . TYR A 1 102 ? 37.920 17.844 -20.544 1.00 53.25 102 TYR A N 1
ATOM 785 C CA . TYR A 1 102 ? 36.804 17.142 -19.917 1.00 53.25 102 TYR A CA 1
ATOM 786 C C . TYR A 1 102 ? 36.382 15.978 -20.806 1.00 53.25 102 TYR A C 1
ATOM 788 O O . TYR A 1 102 ? 35.989 16.191 -21.952 1.00 53.25 102 TYR A O 1
ATOM 796 N N . ILE A 1 103 ? 36.433 14.760 -20.271 1.00 60.66 103 ILE A N 1
ATOM 797 C CA . ILE A 1 103 ? 35.906 13.578 -20.954 1.00 60.66 103 ILE A CA 1
ATOM 798 C C . ILE A 1 103 ? 34.498 13.276 -20.440 1.00 60.66 103 ILE A C 1
ATOM 800 O O . ILE A 1 103 ? 34.216 13.372 -19.243 1.00 60.66 103 ILE A O 1
ATOM 804 N N . GLN A 1 104 ? 33.603 12.928 -21.361 1.00 55.47 104 GLN A N 1
ATOM 805 C CA . GLN A 1 104 ? 32.240 12.521 -21.042 1.00 55.47 104 GLN A CA 1
ATOM 806 C C . GLN A 1 104 ? 32.229 11.028 -20.725 1.00 55.47 104 GLN A C 1
ATOM 808 O O . GLN A 1 104 ? 32.564 10.205 -21.577 1.00 55.47 104 GLN A O 1
ATOM 813 N N . ILE A 1 105 ? 31.824 10.677 -19.508 1.00 57.44 105 ILE A N 1
ATOM 814 C CA . ILE A 1 105 ? 31.592 9.289 -19.117 1.00 57.44 105 ILE A CA 1
ATOM 815 C C . ILE A 1 105 ? 30.088 9.051 -19.171 1.00 57.44 105 ILE A C 1
ATOM 817 O O . ILE A 1 105 ? 29.316 9.647 -18.413 1.00 57.44 105 ILE A O 1
ATOM 821 N N . GLU A 1 106 ? 29.662 8.204 -20.104 1.00 54.69 106 GLU A N 1
ATOM 822 C CA . GLU A 1 106 ? 28.285 7.729 -20.159 1.00 54.69 106 GLU A CA 1
ATOM 823 C C . GLU A 1 106 ? 28.093 6.698 -19.049 1.00 54.69 106 GLU A C 1
ATOM 825 O O . GLU A 1 106 ? 28.768 5.670 -19.028 1.00 54.69 106 GLU A O 1
ATOM 830 N N . THR A 1 107 ? 27.178 6.954 -18.115 1.00 59.50 107 THR A N 1
ATOM 831 C CA . THR A 1 107 ? 26.752 5.914 -17.176 1.00 59.50 107 THR A CA 1
ATOM 832 C C . THR A 1 107 ? 25.772 5.001 -17.914 1.00 59.50 107 THR A C 1
ATOM 834 O O . THR A 1 107 ? 24.682 5.470 -18.263 1.00 59.50 107 THR A O 1
ATOM 837 N N . PRO A 1 108 ? 26.117 3.727 -18.183 1.00 56.69 108 PRO A N 1
ATOM 838 C CA . PRO A 1 108 ? 25.250 2.839 -18.945 1.00 56.69 108 PRO A CA 1
ATOM 839 C C . PRO A 1 108 ? 23.942 2.593 -18.194 1.00 56.69 108 PRO A C 1
ATOM 841 O O . PRO A 1 108 ? 23.942 2.411 -16.975 1.00 56.69 108 PRO A O 1
ATOM 844 N N . VAL A 1 109 ? 22.823 2.532 -18.917 1.00 57.28 109 VAL A N 1
ATOM 845 C CA . VAL A 1 109 ? 21.560 2.070 -18.331 1.00 57.28 109 VAL A CA 1
ATOM 846 C C . VAL A 1 109 ? 21.730 0.589 -17.961 1.00 57.28 109 VAL A C 1
ATOM 848 O O . VAL A 1 109 ? 22.135 -0.204 -18.814 1.00 57.28 109 VAL A O 1
ATOM 851 N N . PRO A 1 110 ? 21.462 0.174 -16.711 1.00 54.91 110 PRO A N 1
ATOM 852 C CA . PRO A 1 110 ? 21.585 -1.227 -16.333 1.00 54.91 110 PRO A CA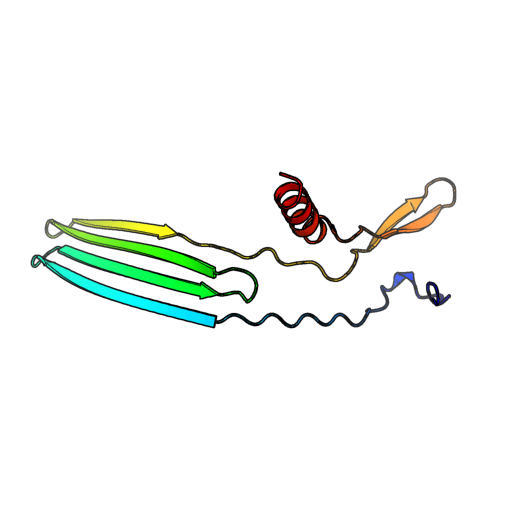 1
ATOM 853 C C . PRO A 1 110 ? 20.543 -2.076 -17.084 1.00 54.91 110 PRO A C 1
ATOM 855 O O . PRO A 1 110 ? 19.352 -2.027 -16.792 1.00 54.91 110 PRO A O 1
ATOM 858 N N . PHE A 1 111 ? 20.993 -2.895 -18.041 1.00 50.47 111 PHE A N 1
ATOM 859 C CA . PHE A 1 111 ? 20.155 -3.818 -18.832 1.00 50.47 111 PHE A CA 1
ATOM 860 C C . PHE A 1 111 ? 19.755 -5.105 -18.079 1.00 50.47 111 PHE A C 1
ATOM 862 O O . PHE A 1 111 ? 19.141 -6.010 -18.649 1.00 50.47 111 PHE A O 1
ATOM 869 N N . SER A 1 112 ? 20.110 -5.227 -16.797 1.00 51.91 112 SER A N 1
ATOM 870 C CA . SER A 1 112 ? 20.054 -6.485 -16.040 1.00 51.91 112 SER A CA 1
ATOM 871 C C . SER A 1 112 ? 18.643 -7.029 -15.784 1.00 51.91 112 SER A C 1
ATOM 873 O O . SER A 1 112 ? 18.515 -8.209 -15.481 1.00 51.91 112 SER A O 1
ATOM 875 N N . LEU A 1 113 ? 17.578 -6.240 -15.960 1.00 49.53 113 LEU A N 1
ATOM 876 C CA . LEU A 1 113 ? 16.202 -6.727 -15.775 1.00 49.53 113 LEU A CA 1
ATOM 877 C C . LEU A 1 113 ? 15.599 -7.391 -17.025 1.00 49.53 113 LEU A C 1
ATOM 879 O O . LEU A 1 113 ? 14.626 -8.129 -16.901 1.00 49.53 113 LEU A O 1
ATOM 883 N N . TYR A 1 114 ? 16.174 -7.182 -18.215 1.00 48.22 114 TYR A N 1
ATOM 884 C CA . TYR A 1 114 ? 15.650 -7.765 -19.460 1.00 48.22 114 TYR A CA 1
ATOM 885 C C . TYR A 1 114 ? 16.121 -9.218 -19.673 1.00 48.22 114 TYR A C 1
ATOM 887 O O . TYR A 1 114 ? 15.373 -10.057 -20.168 1.00 48.22 114 TYR A O 1
ATOM 895 N N . ASN A 1 115 ? 17.340 -9.553 -19.233 1.00 42.12 115 ASN A N 1
ATOM 896 C CA . ASN A 1 115 ? 17.971 -10.851 -19.518 1.00 42.12 115 ASN A CA 1
ATOM 897 C C . ASN A 1 115 ? 17.662 -11.963 -18.498 1.00 42.12 115 ASN A C 1
ATOM 899 O O . ASN A 1 115 ? 17.845 -13.138 -18.811 1.00 42.12 115 ASN A O 1
ATOM 903 N N . LEU A 1 116 ? 17.168 -11.627 -17.302 1.00 44.91 116 LEU A N 1
ATOM 904 C CA . LEU A 1 116 ? 16.874 -12.620 -16.259 1.00 44.91 116 LEU A CA 1
ATOM 905 C C . LEU A 1 116 ? 15.662 -13.506 -16.605 1.00 44.91 116 LEU A C 1
ATOM 907 O O . LEU A 1 116 ? 15.642 -14.682 -16.253 1.00 44.91 116 LEU A O 1
ATOM 911 N N . LYS A 1 117 ? 14.685 -12.986 -17.362 1.00 48.47 117 LYS A N 1
ATOM 912 C CA . LYS A 1 117 ? 13.485 -13.743 -17.771 1.00 48.47 117 LYS A CA 1
ATOM 913 C C . LYS A 1 117 ? 13.779 -14.777 -18.870 1.00 48.47 117 LYS A C 1
ATOM 915 O O . LYS A 1 117 ? 13.169 -15.846 -18.885 1.00 48.47 117 LYS A O 1
ATOM 920 N N . ASN A 1 118 ? 14.753 -14.495 -19.740 1.00 46.66 118 ASN A N 1
ATOM 921 C CA . ASN A 1 118 ? 15.171 -15.425 -20.791 1.00 46.66 118 ASN A CA 1
ATOM 922 C C . ASN A 1 118 ? 16.048 -16.565 -20.254 1.00 46.66 118 ASN A C 1
ATOM 924 O O . ASN A 1 118 ? 15.924 -17.677 -20.751 1.00 46.66 118 ASN A O 1
ATOM 928 N N . GLN A 1 119 ? 16.874 -16.337 -19.225 1.00 45.41 119 GLN A N 1
ATOM 929 C CA . GLN A 1 119 ? 17.633 -17.425 -18.586 1.00 45.41 119 GLN A CA 1
ATOM 930 C C . GLN A 1 119 ? 16.721 -18.392 -17.821 1.00 45.41 119 GLN A C 1
ATOM 932 O O . GLN A 1 119 ? 16.779 -19.591 -18.062 1.00 45.41 119 GLN A O 1
ATOM 937 N N . LEU A 1 120 ? 15.785 -17.880 -17.013 1.00 47.94 120 LEU A N 1
ATOM 938 C CA . LEU A 1 120 ? 14.844 -18.725 -16.263 1.00 47.94 120 LEU A CA 1
ATOM 939 C C . LEU A 1 120 ? 13.928 -19.577 -17.160 1.00 47.94 120 LEU A C 1
ATOM 941 O O . LEU A 1 120 ? 13.539 -20.669 -16.762 1.00 47.94 120 LEU A O 1
ATOM 945 N N . THR A 1 121 ? 13.595 -19.107 -18.367 1.00 47.72 121 THR A N 1
ATOM 946 C CA . THR A 1 121 ? 12.772 -19.870 -19.327 1.00 47.72 121 THR A CA 1
ATOM 947 C C . THR A 1 121 ? 13.574 -20.989 -20.007 1.00 47.72 121 THR A C 1
ATOM 949 O O . THR A 1 121 ? 13.047 -22.076 -20.214 1.00 47.72 121 THR A O 1
ATOM 952 N N . LEU A 1 122 ? 14.858 -20.762 -20.305 1.00 51.97 122 LEU A N 1
ATOM 953 C CA . LEU A 1 122 ? 15.735 -21.768 -20.925 1.00 51.97 122 LEU A CA 1
ATOM 954 C C . LEU A 1 122 ? 16.138 -22.887 -19.947 1.00 51.97 122 LEU A C 1
ATOM 956 O O . LEU A 1 122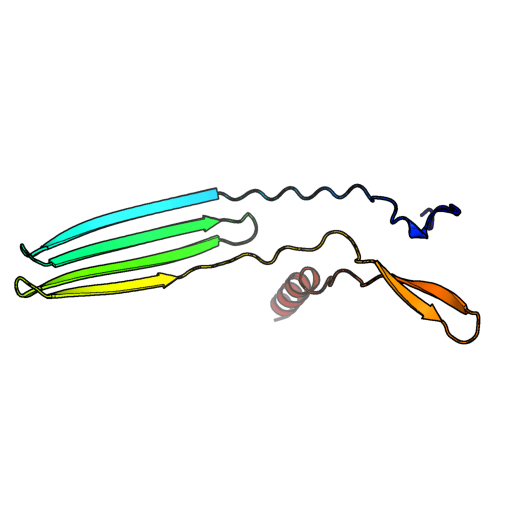 ? 16.297 -24.039 -20.353 1.00 51.97 122 LEU A O 1
ATOM 960 N N . ASP A 1 123 ? 16.234 -22.574 -18.655 1.00 50.25 123 ASP A N 1
ATOM 961 C CA . ASP A 1 123 ? 16.543 -23.557 -17.608 1.00 50.25 123 ASP A CA 1
ATOM 962 C C . ASP A 1 123 ? 15.341 -24.462 -17.253 1.00 50.25 123 ASP A C 1
ATOM 964 O O . ASP A 1 123 ? 15.521 -25.521 -16.657 1.00 50.25 123 ASP A O 1
ATOM 968 N N . LEU A 1 124 ? 14.113 -24.083 -17.639 1.00 51.53 124 LEU A N 1
ATOM 969 C CA . LEU A 1 124 ? 12.887 -24.868 -17.416 1.00 51.53 124 LEU A CA 1
ATOM 970 C C . LEU A 1 124 ? 12.520 -25.791 -18.591 1.00 51.53 124 LEU A C 1
ATOM 972 O O . LEU A 1 124 ? 11.825 -26.778 -18.375 1.00 51.53 124 LEU A O 1
ATOM 976 N N . GLU A 1 125 ? 12.987 -25.506 -19.811 1.00 51.47 125 GLU A N 1
ATOM 977 C CA . GLU A 1 125 ? 12.787 -26.383 -20.982 1.00 51.47 125 GLU A CA 1
ATOM 978 C C . GLU A 1 125 ? 13.904 -27.427 -21.171 1.00 51.47 125 GLU A C 1
ATOM 980 O O . GLU A 1 125 ? 13.850 -28.241 -22.092 1.00 51.47 125 GLU A O 1
ATOM 985 N N . SER A 1 126 ? 14.920 -27.422 -20.303 1.00 50.50 126 SER A N 1
ATOM 986 C CA . SER A 1 126 ? 16.042 -28.372 -20.328 1.00 50.50 126 SER A CA 1
ATOM 987 C C . SER A 1 126 ? 15.975 -29.453 -19.238 1.00 50.50 126 SER A C 1
ATOM 989 O O . SER A 1 126 ? 16.990 -30.100 -18.960 1.00 50.50 126 SER A O 1
ATOM 991 N N . LEU A 1 127 ? 14.788 -29.688 -18.660 1.00 47.81 127 LEU A N 1
ATOM 992 C CA . LEU A 1 127 ? 14.530 -30.717 -17.643 1.00 47.81 127 LEU A CA 1
ATOM 993 C C . LEU A 1 127 ? 13.467 -31.732 -18.081 1.00 47.81 127 LEU A C 1
ATOM 995 O O . LEU A 1 127 ? 12.399 -31.303 -18.571 1.00 47.81 127 LEU A O 1
#

pLDDT: mean 71.22, std 18.72, range [36.66, 95.75]

Sequence (127 aa):
MDGPQNSPFVFLGVSQESYIETRVWSLFGEAALPISENTTVTVGARHEDYGLDAITKPKLSIISDVSDKVTVRASYEQVFRVPSIPTQASYSLELYQPAGEYIQIETPVPFSLYNLKNQLTLDLESL